Protein AF-A0A6I5ZUA5-F1 (afdb_monomer_lite)

Secondary structure (DSSP, 8-state):
---EEEEEEEE--TTSPPEEEEEEEEEPP--TTHHHHHHHHHHHHHHHTT-SPPP-TTTTSSS---

Structure (mmCIF, N/CA/C/O backbone):
data_AF-A0A6I5ZUA5-F1
#
_entry.id   AF-A0A6I5ZUA5-F1
#
loop_
_atom_site.group_PDB
_atom_site.id
_atom_site.type_symbol
_atom_site.label_atom_id
_atom_site.label_alt_id
_atom_site.label_comp_id
_atom_site.label_asym_id
_atom_site.label_entity_id
_atom_site.label_seq_id
_atom_site.pdbx_PDB_ins_code
_atom_site.Cartn_x
_atom_site.Cartn_y
_atom_site.Cartn_z
_atom_site.occupancy
_atom_site.B_iso_or_equiv
_atom_site.auth_seq_id
_atom_site.auth_comp_id
_atom_site.auth_asym_id
_atom_site.auth_atom_id
_atom_site.pdbx_PDB_model_num
ATOM 1 N N . MET A 1 1 ? -2.319 -14.509 -5.817 1.00 60.97 1 MET A N 1
ATOM 2 C CA . MET A 1 1 ? -2.691 -14.413 -4.388 1.00 60.97 1 MET A CA 1
ATOM 3 C C . MET A 1 1 ? -3.856 -13.436 -4.282 1.00 60.97 1 MET A C 1
ATOM 5 O O . MET A 1 1 ? -3.764 -12.409 -4.947 1.00 60.97 1 MET A O 1
ATOM 9 N N . PRO A 1 2 ? -4.943 -13.748 -3.553 1.00 65.44 2 PRO A N 1
ATOM 10 C CA . PRO A 1 2 ? -6.074 -12.831 -3.387 1.00 65.44 2 PRO A CA 1
ATOM 11 C C . PRO A 1 2 ? -5.664 -11.612 -2.549 1.00 65.44 2 PRO A C 1
ATOM 13 O O . PRO A 1 2 ? -4.908 -11.747 -1.585 1.00 65.44 2 PRO A O 1
ATOM 16 N N . MET A 1 3 ? -6.137 -10.428 -2.938 1.00 70.25 3 MET A N 1
ATOM 17 C CA . MET A 1 3 ? -5.922 -9.174 -2.213 1.00 70.25 3 MET A CA 1
ATOM 18 C C . MET A 1 3 ? -7.222 -8.741 -1.550 1.00 70.25 3 MET A C 1
ATOM 20 O O . MET A 1 3 ? -8.284 -8.843 -2.154 1.00 70.25 3 MET A O 1
ATOM 24 N N . TYR A 1 4 ? -7.139 -8.247 -0.318 1.00 78.88 4 TYR A N 1
ATOM 25 C CA . TYR A 1 4 ? -8.310 -7.907 0.487 1.00 78.88 4 TYR A CA 1
ATOM 26 C C . TYR A 1 4 ? -8.356 -6.409 0.774 1.00 78.88 4 TYR A C 1
ATOM 28 O O . TYR A 1 4 ? -7.340 -5.793 1.105 1.00 78.88 4 TYR A O 1
ATOM 36 N N . LEU A 1 5 ? -9.549 -5.827 0.684 1.00 75.75 5 LEU A N 1
ATOM 37 C CA . LEU A 1 5 ? -9.810 -4.466 1.131 1.00 75.75 5 LEU A CA 1
ATOM 38 C C . LEU A 1 5 ? -9.914 -4.458 2.659 1.00 75.75 5 LEU A C 1
ATOM 40 O O . LEU A 1 5 ? -10.737 -5.162 3.246 1.00 75.75 5 LEU A O 1
ATOM 44 N N . LEU A 1 6 ? -9.076 -3.644 3.301 1.00 82.00 6 LEU A N 1
ATOM 45 C CA . LEU A 1 6 ? -9.020 -3.492 4.753 1.00 82.00 6 LEU A CA 1
ATOM 46 C C . LEU A 1 6 ? -9.585 -2.136 5.164 1.00 82.00 6 LEU A C 1
ATOM 48 O O . LEU A 1 6 ? -9.058 -1.086 4.796 1.00 82.00 6 LEU A O 1
ATOM 52 N N . LYS A 1 7 ? -10.616 -2.153 6.003 1.00 78.06 7 LYS A N 1
ATOM 53 C CA . LYS A 1 7 ? -11.067 -0.975 6.736 1.00 78.06 7 LYS A CA 1
ATOM 54 C C . LYS A 1 7 ? -10.267 -0.881 8.024 1.00 78.06 7 LYS A C 1
ATOM 56 O O . LYS A 1 7 ? -10.392 -1.718 8.919 1.00 78.06 7 LYS A O 1
ATOM 61 N N . VAL A 1 8 ? -9.437 0.151 8.115 1.00 80.25 8 VAL A N 1
ATOM 62 C CA . VAL A 1 8 ? -8.665 0.446 9.323 1.00 80.25 8 VAL A CA 1
ATOM 63 C 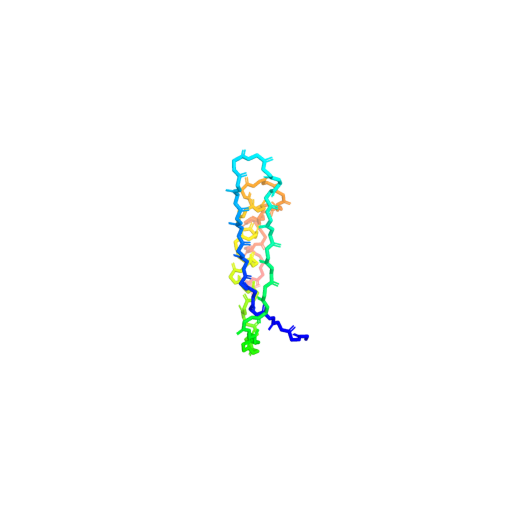C . VAL A 1 8 ? -9.354 1.581 10.062 1.00 80.25 8 VAL A C 1
ATOM 65 O O . VAL A 1 8 ? -9.504 2.679 9.533 1.00 80.25 8 VAL A O 1
ATOM 68 N N . THR A 1 9 ? -9.781 1.318 11.292 1.00 78.50 9 THR A N 1
ATOM 69 C CA . THR A 1 9 ? -10.347 2.337 12.180 1.00 78.50 9 THR A CA 1
ATOM 70 C C . THR A 1 9 ? -9.429 2.518 13.376 1.00 78.50 9 THR A C 1
ATOM 72 O O . THR A 1 9 ? -9.062 1.557 14.050 1.00 78.50 9 THR A O 1
ATOM 75 N N . ALA A 1 10 ? -9.028 3.763 13.622 1.00 75.75 10 ALA A N 1
ATOM 76 C CA . ALA A 1 10 ? -8.206 4.130 14.763 1.00 75.75 10 ALA A CA 1
ATOM 77 C C . ALA A 1 10 ? -9.040 4.992 15.708 1.00 75.75 10 ALA A C 1
ATOM 79 O O . ALA A 1 10 ? -9.491 6.076 15.335 1.00 75.75 10 ALA A O 1
ATOM 80 N N . LYS A 1 11 ? -9.247 4.513 16.935 1.00 76.31 11 LYS A N 1
ATOM 81 C CA . LYS A 1 11 ? -9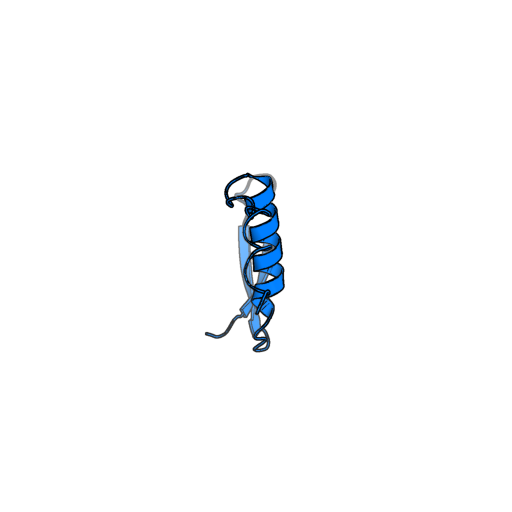.891 5.294 17.994 1.00 76.31 11 LYS A CA 1
ATOM 82 C C . LYS A 1 11 ? -8.825 5.695 19.008 1.00 76.31 11 LYS A C 1
ATOM 84 O O . LYS A 1 11 ? -8.120 4.841 19.547 1.00 76.31 11 LYS A O 1
ATOM 89 N N . ARG A 1 12 ? -8.698 7.001 19.254 1.00 61.66 12 ARG A N 1
ATOM 90 C CA . ARG A 1 12 ? -7.811 7.558 20.280 1.00 61.66 12 ARG A CA 1
ATOM 91 C C . ARG A 1 12 ? -8.661 8.132 21.405 1.00 61.66 12 ARG A C 1
ATOM 93 O O . ARG A 1 12 ? -9.304 9.162 21.229 1.00 61.66 12 ARG A O 1
ATOM 100 N N . GLU A 1 13 ? -8.674 7.457 22.547 1.00 75.38 13 GLU A N 1
ATOM 101 C CA . GLU A 1 13 ? -9.223 8.007 23.789 1.00 75.38 13 GLU A CA 1
ATOM 102 C C . GLU A 1 13 ? -8.088 8.712 24.543 1.00 75.38 13 GLU A C 1
ATOM 104 O O . GLU A 1 13 ? -6.962 8.222 24.541 1.00 75.38 13 GLU A O 1
ATOM 109 N N . LYS A 1 14 ? -8.368 9.886 25.130 1.00 72.50 14 LYS A N 1
ATOM 110 C CA . LYS A 1 14 ? -7.369 10.851 25.643 1.00 72.50 14 LYS A CA 1
ATOM 111 C C . LYS A 1 14 ? -6.278 10.247 26.547 1.00 72.50 14 LYS A C 1
ATOM 113 O O . LYS A 1 14 ? -5.172 10.772 26.549 1.00 72.50 14 LYS A O 1
ATOM 118 N N . GLU A 1 15 ? -6.569 9.153 27.250 1.00 71.62 15 GLU A N 1
ATOM 119 C CA . GLU A 1 15 ? -5.650 8.481 28.184 1.00 71.62 15 GLU A CA 1
ATOM 120 C C . GLU A 1 15 ? -5.292 7.034 27.804 1.00 71.62 15 GLU A C 1
ATOM 122 O O . GLU A 1 15 ? -4.507 6.398 28.503 1.00 71.62 15 GLU A O 1
ATOM 127 N N . LYS A 1 16 ? -5.833 6.484 26.707 1.00 64.88 16 LYS A N 1
ATOM 128 C CA . LYS A 1 16 ? -5.599 5.081 26.327 1.00 64.88 16 LYS A CA 1
ATOM 129 C C . LYS A 1 16 ? -4.737 4.949 25.071 1.00 64.88 16 LYS A C 1
ATOM 131 O O . LYS A 1 16 ? -4.771 5.823 24.200 1.00 64.88 16 LYS A O 1
ATOM 136 N N . PRO A 1 17 ? -4.001 3.829 24.934 1.00 68.69 17 PRO A N 1
ATOM 137 C CA . PRO A 1 17 ? -3.323 3.484 23.693 1.00 68.69 17 PRO A CA 1
ATOM 138 C C . PRO A 1 17 ? -4.304 3.500 22.517 1.00 68.69 17 PRO A C 1
ATOM 140 O O . PRO A 1 17 ? -5.459 3.087 22.651 1.00 68.69 17 PRO A O 1
ATOM 143 N N . VAL A 1 18 ? -3.842 3.975 21.358 1.00 75.25 18 VAL A N 1
ATOM 144 C CA . VAL A 1 18 ? -4.646 3.978 20.131 1.00 75.25 18 VAL A CA 1
ATOM 145 C C . VAL A 1 18 ? -5.080 2.548 19.836 1.00 75.25 18 VAL A C 1
ATOM 147 O O . VAL A 1 18 ? -4.249 1.669 19.620 1.00 75.25 18 VAL A O 1
ATOM 150 N N . THR A 1 19 ? -6.390 2.320 19.821 1.00 74.06 19 THR A N 1
ATOM 151 C CA . THR A 1 19 ? -6.940 1.022 19.437 1.00 74.06 19 THR A CA 1
ATOM 152 C C . THR A 1 19 ? -7.114 1.025 17.926 1.00 74.06 19 THR A C 1
ATOM 154 O O . THR A 1 19 ? -7.838 1.865 17.386 1.00 74.06 19 THR A O 1
ATOM 157 N N . ILE A 1 20 ? -6.409 0.119 17.247 1.00 78.31 20 ILE A N 1
ATOM 158 C CA . ILE A 1 20 ? -6.473 -0.051 15.794 1.00 78.31 20 ILE A CA 1
ATOM 159 C C . ILE A 1 20 ? -7.280 -1.311 15.509 1.00 78.31 20 ILE A C 1
ATOM 161 O O . ILE A 1 20 ? -6.787 -2.420 15.710 1.00 78.31 20 ILE A O 1
ATOM 165 N N . ASN A 1 21 ? -8.496 -1.136 15.005 1.00 78.12 21 ASN A N 1
ATOM 166 C CA . ASN A 1 21 ? -9.315 -2.234 14.508 1.00 78.12 21 ASN A CA 1
ATOM 167 C C . ASN A 1 21 ? -9.124 -2.359 12.996 1.00 78.12 21 ASN A C 1
ATOM 169 O O . ASN A 1 21 ? -9.164 -1.362 12.268 1.00 78.12 21 ASN A O 1
ATOM 173 N N . ARG A 1 22 ? -8.900 -3.590 12.536 1.00 82.25 22 ARG A N 1
ATOM 174 C CA . ARG A 1 22 ? -8.724 -3.935 11.124 1.00 82.25 22 ARG A CA 1
ATOM 175 C C . ARG A 1 22 ? -9.802 -4.937 10.744 1.00 82.25 22 ARG A C 1
ATOM 177 O O . ARG A 1 22 ? -9.857 -6.015 11.324 1.00 82.25 22 ARG A O 1
ATOM 184 N N . GLU A 1 23 ? -10.640 -4.568 9.791 1.00 85.75 23 GLU A N 1
ATOM 185 C CA . GLU A 1 23 ? -11.746 -5.391 9.307 1.00 85.75 23 GLU A CA 1
ATOM 186 C C . GLU A 1 23 ? -11.584 -5.615 7.803 1.00 85.75 23 GLU A C 1
ATOM 188 O O . GLU A 1 23 ? -11.297 -4.669 7.064 1.00 85.75 23 GLU A O 1
ATOM 193 N N . ILE A 1 24 ? -11.738 -6.861 7.351 1.00 83.69 24 ILE A N 1
ATOM 194 C CA . ILE A 1 24 ? -11.766 -7.182 5.921 1.00 83.69 24 ILE A CA 1
ATOM 195 C C . ILE A 1 24 ? -13.163 -6.844 5.410 1.00 83.69 24 ILE A C 1
ATOM 197 O O . ILE A 1 24 ? -14.143 -7.439 5.846 1.00 83.69 24 ILE A O 1
ATOM 201 N N . ILE A 1 25 ? -13.250 -5.889 4.491 1.00 87.06 25 ILE A N 1
ATOM 202 C CA . ILE A 1 25 ? -14.521 -5.413 3.923 1.00 87.06 25 ILE A CA 1
ATOM 203 C C . ILE A 1 25 ? -14.803 -5.986 2.532 1.00 87.06 25 ILE A C 1
ATOM 205 O O . ILE A 1 25 ? -15.854 -5.712 1.959 1.00 87.06 25 ILE A O 1
ATOM 209 N N . GLY A 1 26 ? -13.882 -6.780 1.986 1.00 83.12 26 GLY A N 1
ATOM 210 C CA . GLY A 1 26 ? -14.079 -7.484 0.727 1.00 83.12 26 GLY A CA 1
ATOM 211 C C . GLY A 1 26 ? -12.780 -7.950 0.088 1.00 83.12 26 GLY A C 1
ATOM 212 O O . GLY A 1 26 ? -11.683 -7.711 0.598 1.00 83.12 26 GLY A O 1
ATOM 213 N N . GLU A 1 27 ? -12.929 -8.594 -1.060 1.00 78.75 27 GLU A N 1
ATOM 214 C CA . GLU A 1 27 ? -11.833 -8.949 -1.953 1.00 78.75 27 GLU A CA 1
ATOM 215 C C . GLU A 1 27 ? -11.697 -7.893 -3.043 1.00 78.75 27 GLU A C 1
ATOM 217 O O . GLU A 1 27 ? -12.680 -7.385 -3.585 1.00 78.75 27 GLU A O 1
ATOM 222 N N . LEU A 1 28 ? -10.454 -7.536 -3.334 1.00 72.06 28 LEU A N 1
ATOM 223 C CA . LEU A 1 28 ? -10.124 -6.647 -4.426 1.00 72.06 28 LEU A CA 1
ATOM 224 C C . LEU A 1 28 ? -10.211 -7.453 -5.727 1.00 72.06 28 LEU A C 1
ATOM 226 O O . LEU A 1 28 ? -9.689 -8.574 -5.771 1.00 72.06 28 LEU A O 1
ATOM 230 N N . PRO A 1 29 ? -10.862 -6.927 -6.780 1.00 74.44 29 PRO A N 1
ATOM 231 C CA . PRO A 1 29 ? -10.918 -7.624 -8.054 1.00 74.44 29 PRO A CA 1
ATOM 232 C C . PRO A 1 29 ? -9.495 -7.911 -8.559 1.00 74.44 29 PRO A C 1
ATOM 234 O O . PRO A 1 29 ? -8.590 -7.102 -8.330 1.00 74.44 29 PRO A O 1
ATOM 237 N N . PRO A 1 30 ? -9.276 -9.054 -9.230 1.00 70.19 30 PRO A N 1
ATOM 238 C CA . PRO A 1 30 ? -7.981 -9.385 -9.802 1.00 70.19 30 PRO A CA 1
ATOM 239 C C . PRO A 1 30 ? -7.673 -8.414 -10.946 1.00 70.19 30 PRO A C 1
ATOM 241 O O . PRO A 1 30 ? -8.087 -8.621 -12.083 1.00 70.19 30 PRO A O 1
ATOM 244 N N . ASP A 1 31 ? -6.960 -7.339 -10.626 1.00 71.25 31 ASP A N 1
ATOM 245 C CA . ASP A 1 31 ? -6.448 -6.371 -11.589 1.00 71.25 31 ASP A CA 1
ATOM 246 C C . ASP A 1 31 ? -4.927 -6.561 -11.720 1.00 71.25 31 ASP A C 1
ATOM 248 O O . ASP A 1 31 ? -4.200 -6.395 -10.731 1.00 71.25 31 ASP A O 1
ATOM 252 N N . PRO A 1 32 ? -4.425 -6.928 -12.914 1.00 70.25 32 PRO A N 1
ATOM 253 C CA . PRO A 1 32 ? -2.994 -7.099 -13.145 1.00 70.25 32 PRO A CA 1
ATOM 254 C C . PRO A 1 32 ? -2.186 -5.806 -12.955 1.00 70.25 32 PRO A C 1
ATOM 256 O O . PRO A 1 32 ? -1.001 -5.895 -12.646 1.00 70.25 32 PRO A O 1
ATOM 259 N N . ASN A 1 33 ? -2.811 -4.631 -13.066 1.00 71.88 33 ASN A N 1
ATOM 260 C CA . ASN A 1 33 ? -2.150 -3.325 -12.999 1.00 71.88 33 ASN A CA 1
ATOM 261 C C . ASN A 1 33 ? -2.316 -2.636 -11.635 1.00 71.88 33 ASN A C 1
ATOM 263 O O . ASN A 1 33 ? -1.874 -1.504 -11.449 1.00 71.88 33 ASN A O 1
ATOM 267 N N . TYR A 1 34 ? -2.946 -3.283 -10.647 1.00 68.75 34 TYR A N 1
ATOM 268 C CA . TY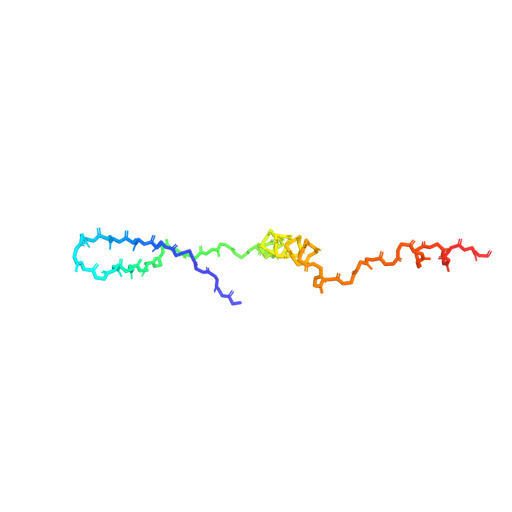R A 1 34 ? -3.192 -2.666 -9.336 1.00 68.75 34 TYR A CA 1
ATOM 269 C C . TYR A 1 34 ? -1.897 -2.212 -8.642 1.00 68.75 34 TYR A C 1
ATOM 271 O O . TYR A 1 34 ? -1.852 -1.176 -7.974 1.00 68.75 34 TYR A O 1
ATOM 279 N N . TRP A 1 35 ? -0.820 -2.981 -8.817 1.00 70.44 35 TRP A N 1
ATOM 280 C CA . TRP A 1 35 ? 0.4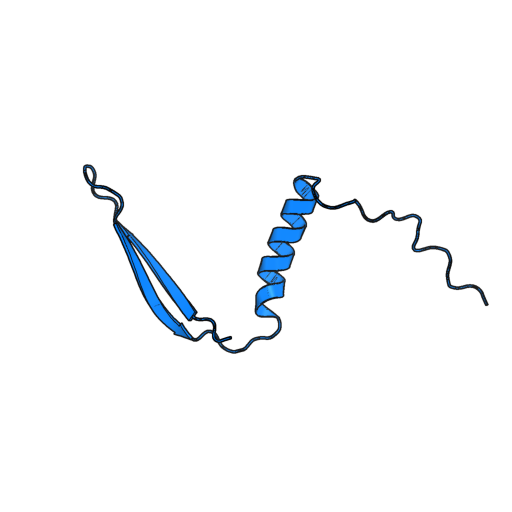87 -2.643 -8.266 1.00 70.44 35 TRP A CA 1
ATOM 281 C C . TRP A 1 35 ? 1.144 -1.460 -8.976 1.00 70.44 35 TRP A C 1
ATOM 283 O O . TRP A 1 35 ? 1.955 -0.789 -8.347 1.00 70.44 35 TRP A O 1
ATOM 293 N N . ASP A 1 36 ? 0.758 -1.126 -10.208 1.00 77.62 36 ASP A N 1
ATOM 294 C CA . ASP A 1 36 ? 1.420 -0.087 -11.001 1.00 77.62 36 ASP A CA 1
ATOM 295 C C . ASP A 1 36 ? 1.326 1.282 -10.335 1.00 77.62 36 ASP A C 1
ATOM 297 O O . ASP A 1 36 ? 2.303 2.025 -10.296 1.00 77.62 36 ASP A O 1
ATOM 301 N N . ALA A 1 37 ? 0.176 1.629 -9.754 1.00 73.69 37 ALA A N 1
ATOM 302 C CA . ALA A 1 37 ? 0.010 2.915 -9.079 1.00 73.69 37 ALA A CA 1
ATOM 303 C C . ALA A 1 37 ? 0.888 3.023 -7.817 1.00 73.69 37 ALA A C 1
ATOM 305 O O . ALA A 1 37 ? 1.555 4.040 -7.604 1.00 73.69 37 ALA A O 1
ATOM 306 N N . ALA A 1 38 ? 0.925 1.967 -6.998 1.00 72.19 38 ALA A N 1
ATOM 307 C CA . ALA A 1 38 ? 1.734 1.918 -5.779 1.00 72.19 38 ALA A CA 1
ATOM 308 C C . ALA A 1 38 ? 3.239 1.858 -6.092 1.00 72.19 38 ALA A C 1
ATOM 310 O O . ALA A 1 38 ? 4.034 2.551 -5.456 1.00 72.19 38 ALA A O 1
ATOM 311 N N . VAL A 1 39 ? 3.618 1.082 -7.108 1.00 80.25 39 VAL A N 1
ATOM 312 C CA . VAL A 1 39 ? 4.987 0.973 -7.619 1.00 80.25 39 VAL A CA 1
ATOM 313 C C . VAL A 1 39 ? 5.443 2.313 -8.185 1.00 80.25 39 VAL A C 1
ATOM 315 O O . VAL A 1 39 ? 6.509 2.782 -7.808 1.00 80.25 39 VAL A O 1
ATOM 318 N N . ASN A 1 40 ? 4.626 2.998 -8.988 1.00 80.88 40 ASN A N 1
ATOM 319 C CA . ASN A 1 40 ? 4.958 4.324 -9.516 1.00 80.88 40 ASN A CA 1
ATOM 320 C C . ASN A 1 40 ? 5.162 5.367 -8.409 1.00 80.88 40 ASN A C 1
ATOM 322 O O . ASN A 1 40 ? 6.061 6.202 -8.505 1.00 80.88 40 ASN A O 1
ATOM 326 N N . PHE A 1 41 ? 4.348 5.333 -7.351 1.00 80.44 41 PHE A N 1
ATOM 327 C CA . PHE A 1 41 ? 4.538 6.208 -6.194 1.00 80.44 41 PHE A CA 1
ATOM 328 C C . PHE A 1 41 ? 5.858 5.915 -5.464 1.00 80.44 41 PHE A C 1
ATOM 330 O O . PHE A 1 41 ? 6.608 6.843 -5.156 1.00 80.44 41 PHE A O 1
ATOM 337 N N . LEU A 1 42 ? 6.156 4.637 -5.215 1.00 82.38 42 LEU A N 1
ATOM 338 C CA . LEU A 1 42 ? 7.391 4.206 -4.556 1.00 82.38 42 LEU A CA 1
ATOM 339 C C . LEU A 1 42 ? 8.629 4.541 -5.392 1.00 82.38 42 LEU A C 1
ATOM 341 O O . LEU A 1 42 ? 9.576 5.105 -4.853 1.00 82.38 42 LEU A O 1
ATOM 345 N N . LEU A 1 43 ? 8.599 4.277 -6.700 1.00 83.62 43 LEU A N 1
ATOM 346 C CA . LEU A 1 43 ? 9.685 4.601 -7.626 1.00 83.62 43 LEU A CA 1
ATOM 347 C C . LEU A 1 43 ? 9.983 6.101 -7.626 1.00 83.62 43 LEU A C 1
ATOM 349 O O . LEU A 1 43 ? 11.121 6.484 -7.386 1.00 83.62 43 LEU A O 1
ATOM 353 N N . LYS A 1 44 ? 8.964 6.958 -7.770 1.00 82.81 44 LYS A N 1
ATOM 354 C CA . LYS A 1 44 ? 9.145 8.420 -7.707 1.00 82.81 44 LYS A CA 1
ATOM 355 C C . LYS A 1 44 ? 9.762 8.886 -6.393 1.00 82.81 44 LYS A C 1
ATOM 357 O O . LYS A 1 44 ? 10.548 9.829 -6.373 1.00 82.81 44 LYS A O 1
ATOM 362 N N . ARG A 1 45 ? 9.399 8.244 -5.281 1.00 83.81 45 ARG A N 1
ATOM 363 C CA . ARG A 1 45 ? 9.977 8.567 -3.976 1.00 83.81 45 ARG A CA 1
ATOM 364 C C . ARG A 1 45 ? 11.434 8.123 -3.878 1.00 83.81 45 ARG A C 1
ATOM 366 O O . ARG A 1 45 ? 12.262 8.899 -3.426 1.00 83.81 45 ARG A O 1
ATOM 373 N N . MET A 1 46 ? 11.756 6.930 -4.365 1.00 83.94 46 MET A N 1
ATOM 374 C CA . MET A 1 46 ? 13.133 6.435 -4.412 1.00 83.94 46 MET A CA 1
ATOM 375 C C . MET A 1 46 ? 14.020 7.257 -5.362 1.00 83.94 46 MET A C 1
ATOM 377 O O . MET A 1 46 ? 15.202 7.435 -5.078 1.00 83.94 46 MET A O 1
ATOM 381 N N . GLU A 1 47 ? 13.472 7.792 -6.456 1.00 83.19 47 GLU A N 1
ATOM 382 C CA . GLU A 1 47 ? 14.157 8.768 -7.317 1.00 83.19 47 GLU A CA 1
ATOM 383 C C . GLU A 1 47 ? 14.453 10.067 -6.556 1.00 83.19 47 GLU A C 1
ATOM 385 O O . GLU A 1 47 ? 15.584 10.549 -6.586 1.00 83.19 47 GLU A O 1
ATOM 390 N N . ALA A 1 48 ? 13.465 10.609 -5.835 1.00 80.06 48 ALA A N 1
ATOM 391 C CA . ALA A 1 48 ? 13.626 11.827 -5.038 1.00 80.06 48 ALA A CA 1
ATOM 392 C C . ALA A 1 48 ? 14.630 11.655 -3.887 1.00 80.06 48 ALA A C 1
ATOM 394 O O . ALA A 1 48 ? 15.408 12.565 -3.604 1.00 80.06 48 ALA A O 1
ATOM 395 N N . ASP A 1 49 ? 14.643 10.478 -3.262 1.00 85.50 49 ASP A N 1
ATOM 396 C CA . ASP A 1 49 ? 15.565 10.131 -2.179 1.00 85.50 49 ASP A CA 1
ATOM 397 C C . ASP A 1 49 ? 16.976 9.778 -2.705 1.00 85.50 49 ASP A C 1
ATOM 399 O O . ASP A 1 49 ? 17.901 9.583 -1.915 1.00 85.50 49 ASP A O 1
ATOM 403 N N . GLY A 1 50 ? 17.171 9.713 -4.031 1.00 80.38 50 GLY A N 1
ATOM 404 C CA . GLY A 1 50 ? 18.457 9.411 -4.672 1.00 80.38 50 GLY A CA 1
ATOM 405 C C . GLY A 1 50 ? 18.873 7.940 -4.581 1.00 80.38 50 GLY A C 1
ATOM 406 O O . GLY A 1 50 ? 20.046 7.614 -4.745 1.00 80.38 50 GLY A O 1
ATOM 407 N N . TRP A 1 51 ? 17.925 7.048 -4.289 1.00 81.50 51 TRP A N 1
ATOM 408 C CA . TRP A 1 51 ? 18.161 5.609 -4.132 1.00 81.50 51 TRP A CA 1
ATOM 409 C C . TRP A 1 51 ? 18.178 4.872 -5.467 1.00 81.50 51 TRP A C 1
ATOM 411 O O . TRP A 1 51 ? 18.734 3.778 -5.559 1.00 81.50 51 TRP A O 1
ATOM 421 N N . LEU A 1 52 ? 17.556 5.452 -6.495 1.00 75.12 52 LEU A N 1
ATOM 422 C CA . LEU A 1 52 ? 17.584 4.904 -7.842 1.00 75.12 52 LEU A CA 1
ATOM 423 C C . LEU A 1 52 ? 18.717 5.546 -8.647 1.00 75.12 52 LEU A C 1
ATOM 425 O O . LEU A 1 52 ? 18.864 6.772 -8.628 1.00 75.12 52 LEU A O 1
ATOM 429 N N . PRO A 1 53 ? 19.522 4.742 -9.368 1.00 71.50 53 PRO A N 1
ATOM 430 C CA . PRO A 1 53 ? 20.502 5.287 -10.288 1.00 71.50 53 PRO A CA 1
ATOM 431 C C . PRO A 1 53 ? 19.756 6.113 -11.334 1.00 71.50 53 PRO A C 1
ATOM 433 O O . PRO A 1 53 ? 18.810 5.626 -11.956 1.00 71.50 53 PRO A O 1
ATOM 436 N N . GLN A 1 54 ? 20.164 7.370 -11.512 1.00 60.97 54 GLN A N 1
ATOM 437 C CA . GLN A 1 54 ? 19.610 8.193 -12.580 1.00 60.97 54 GLN A CA 1
ATOM 438 C C . GLN A 1 54 ? 19.818 7.447 -13.903 1.00 60.97 54 GLN A C 1
ATOM 440 O O . GLN A 1 54 ? 20.925 6.948 -14.138 1.00 60.97 54 GLN A O 1
ATOM 445 N N . PRO A 1 55 ? 18.785 7.328 -14.756 1.00 61.75 55 PRO A N 1
ATOM 446 C CA . PRO A 1 55 ? 18.965 6.725 -16.060 1.0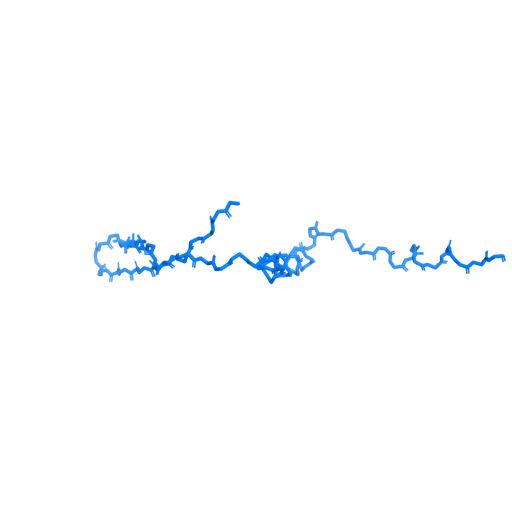0 61.75 55 PRO A CA 1
ATOM 447 C C . PRO A 1 55 ? 20.036 7.532 -16.784 1.00 61.75 55 PRO A C 1
ATOM 449 O O . PRO A 1 55 ? 19.884 8.730 -17.023 1.00 61.75 55 PRO A O 1
ATOM 452 N N . ASP A 1 56 ? 21.150 6.873 -17.087 1.00 57.16 56 ASP A N 1
ATOM 453 C CA . ASP A 1 56 ? 22.253 7.477 -17.809 1.00 57.16 56 ASP A CA 1
ATOM 454 C C . ASP A 1 56 ? 21.738 7.776 -19.225 1.00 57.16 56 ASP A C 1
ATOM 456 O O . ASP A 1 56 ? 21.728 6.920 -20.116 1.00 57.16 56 ASP A O 1
ATOM 460 N N . HIS A 1 57 ? 21.220 8.991 -19.435 1.00 53.09 57 HIS A N 1
ATOM 461 C CA . HIS A 1 57 ? 20.606 9.439 -20.692 1.00 53.09 57 HIS A CA 1
ATOM 462 C C . HIS A 1 57 ? 21.561 9.341 -21.901 1.00 53.09 57 HIS A C 1
ATOM 464 O O . HIS A 1 57 ? 21.164 9.611 -23.036 1.00 53.09 57 HIS A O 1
ATOM 470 N N . LYS A 1 58 ? 22.818 8.933 -21.689 1.00 49.12 58 LYS A N 1
ATOM 471 C CA . LYS A 1 58 ? 23.826 8.701 -22.723 1.00 49.12 58 LYS A CA 1
ATOM 472 C C . LYS A 1 58 ? 23.763 7.327 -23.401 1.00 49.12 58 LYS A C 1
ATOM 474 O O . LYS A 1 58 ? 24.307 7.217 -24.497 1.00 49.12 58 LYS A O 1
ATOM 479 N N . SER A 1 59 ? 23.078 6.319 -22.852 1.00 48.31 59 SER A N 1
ATOM 480 C CA . SER A 1 59 ? 23.059 4.971 -23.468 1.00 48.31 59 SER A CA 1
ATOM 481 C C . SER A 1 59 ? 21.943 4.723 -24.492 1.00 48.31 59 SER A C 1
ATOM 483 O O . SER A 1 59 ? 21.987 3.733 -25.214 1.00 48.31 59 SER A O 1
ATOM 485 N N . LEU A 1 60 ? 20.974 5.633 -24.644 1.00 48.97 60 LEU A N 1
ATOM 486 C CA . LEU A 1 60 ? 19.855 5.469 -25.593 1.00 48.97 60 LEU A CA 1
ATOM 487 C C . LEU A 1 60 ? 20.122 6.018 -27.007 1.00 48.97 60 LEU A C 1
ATOM 489 O O . LEU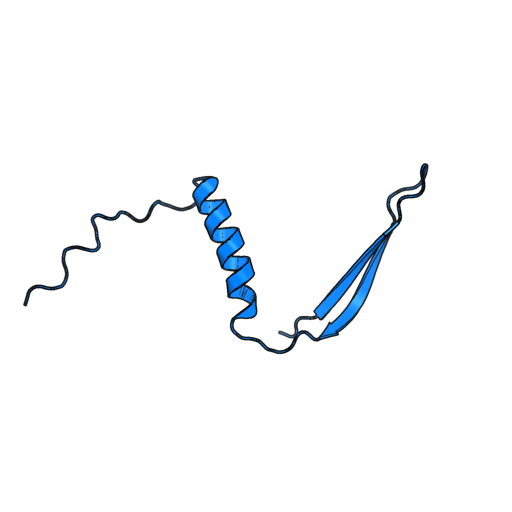 A 1 60 ? 19.232 6.004 -27.853 1.00 48.97 60 LEU A O 1
ATOM 493 N N . LYS A 1 61 ? 21.345 6.476 -27.304 1.00 47.84 61 LYS A N 1
ATOM 494 C CA . LYS A 1 61 ? 21.734 6.964 -28.640 1.00 47.84 61 LYS A CA 1
ATOM 495 C C . LYS A 1 61 ? 22.881 6.162 -29.253 1.00 47.84 61 LYS A C 1
ATOM 497 O O . LYS A 1 61 ? 23.873 6.759 -29.657 1.00 47.84 61 LYS A O 1
ATOM 502 N N . ARG A 1 62 ? 22.801 4.827 -29.326 1.00 48.81 62 ARG A N 1
ATOM 503 C CA . ARG A 1 62 ? 23.712 4.057 -30.203 1.00 48.81 62 ARG A CA 1
ATOM 504 C C . ARG A 1 62 ? 23.276 2.619 -30.486 1.00 48.81 62 ARG A C 1
ATOM 506 O O . ARG A 1 62 ? 24.076 1.698 -30.394 1.00 48.81 62 ARG A O 1
ATOM 513 N N . THR A 1 63 ? 22.023 2.402 -30.878 1.00 48.81 63 THR A N 1
ATOM 514 C CA . THR A 1 63 ? 21.666 1.152 -31.581 1.00 48.81 63 THR A CA 1
ATOM 515 C C . THR A 1 63 ? 20.497 1.348 -32.545 1.00 48.81 63 THR A C 1
ATOM 517 O O . THR A 1 63 ? 19.525 0.611 -32.521 1.00 48.81 63 THR A O 1
ATOM 520 N N . VAL A 1 64 ? 20.585 2.361 -33.408 1.00 50.16 64 VAL A N 1
ATOM 521 C CA . VAL A 1 64 ? 19.915 2.317 -34.717 1.00 50.16 64 VAL A CA 1
ATOM 522 C C . VAL A 1 64 ? 20.774 3.091 -35.712 1.00 50.16 64 VAL A C 1
ATOM 524 O O . VAL A 1 64 ? 20.674 4.307 -35.838 1.00 50.16 64 VAL A O 1
ATOM 527 N N . ALA A 1 65 ? 21.693 2.379 -36.349 1.00 42.06 65 ALA A N 1
ATOM 528 C CA . ALA A 1 65 ? 22.247 2.725 -37.648 1.00 42.06 65 ALA A CA 1
ATOM 529 C C . ALA A 1 65 ? 22.728 1.403 -38.252 1.00 42.06 65 ALA A C 1
ATOM 531 O O . ALA A 1 65 ? 23.702 0.819 -37.773 1.00 42.06 65 ALA A O 1
ATOM 532 N N . SER A 1 66 ? 21.913 0.902 -39.181 1.00 38.19 66 SER A N 1
ATOM 533 C CA . SER A 1 66 ? 22.252 -0.135 -40.154 1.00 38.19 66 SER A CA 1
ATOM 534 C C . SER A 1 66 ? 23.438 0.262 -41.022 1.00 38.19 66 SER A C 1
ATOM 536 O O . SER A 1 66 ? 23.692 1.482 -41.148 1.00 38.19 66 SER A O 1
#

Organism: NCBI:txid55779

Foldseek 3Di:
DWDFDWDWDWDDDPPDDIDIDIDGPGTDPPDPCPCVVVVVVVVVVCVVVVVDDDPPPVPPPPPDDD

Sequence (66 aa):
MPMYLLKVTAKREKEKPVTINREIIGELPPDPNYWDAAVNFLLKRMEADGWLPQPDHKSLKRTVAS

pLDDT: mean 71.31, std 12.08, range [38.19, 87.06]

Radius of gyration: 21.34 Å; chains: 1; bounding box: 38×26×68 Å